Protein AF-A0A3C0AAH4-F1 (afdb_monomer_lite)

Radius of gyration: 14.33 Å; chains: 1; bounding box: 35×25×35 Å

Structure (mmCIF, N/CA/C/O backbone):
data_AF-A0A3C0AAH4-F1
#
_entry.id   AF-A0A3C0AAH4-F1
#
loop_
_atom_site.group_PDB
_atom_site.id
_atom_site.type_symbol
_atom_site.label_atom_id
_atom_site.label_alt_id
_atom_site.label_comp_id
_atom_site.label_asym_id
_atom_site.label_entity_id
_atom_site.label_seq_id
_atom_site.pdbx_PDB_ins_code
_atom_site.Cartn_x
_atom_site.Cartn_y
_atom_site.Cartn_z
_atom_site.occupancy
_atom_site.B_iso_or_equiv
_atom_site.auth_seq_id
_atom_site.auth_comp_id
_atom_site.auth_asym_id
_atom_site.auth_atom_id
_atom_site.pdbx_PDB_model_num
ATOM 1 N N . MET A 1 1 ? -24.075 5.227 8.343 1.00 54.47 1 MET 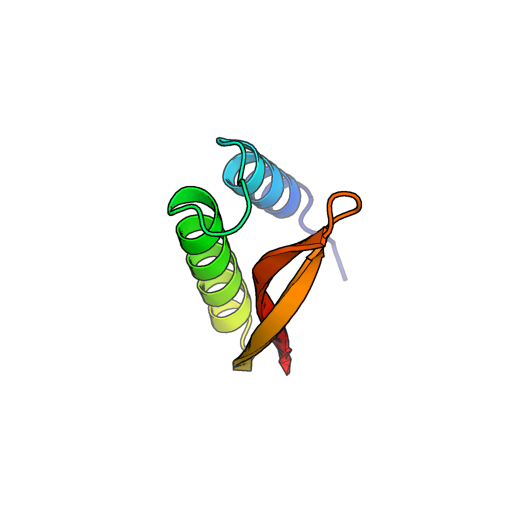A N 1
ATOM 2 C CA . MET A 1 1 ? -22.627 4.989 8.476 1.00 54.47 1 MET A CA 1
ATOM 3 C C . MET A 1 1 ? -21.984 6.342 8.271 1.00 54.47 1 MET A C 1
ATOM 5 O O . MET A 1 1 ? -21.961 6.803 7.138 1.00 54.47 1 MET A O 1
ATOM 9 N N . ASP A 1 2 ? -21.628 7.032 9.352 1.00 84.31 2 ASP A N 1
ATOM 10 C CA . ASP A 1 2 ? -20.942 8.318 9.223 1.00 84.31 2 ASP A CA 1
ATOM 11 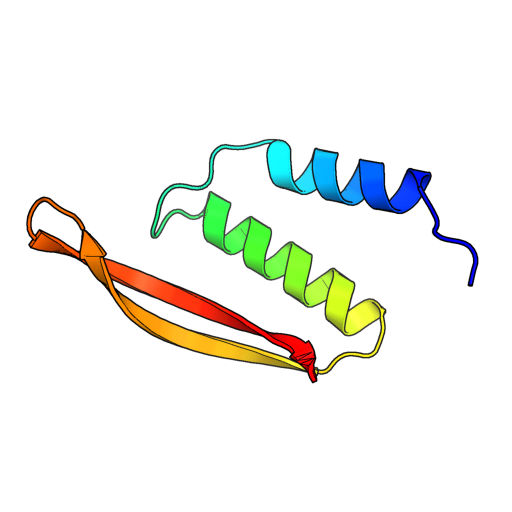C C . ASP A 1 2 ? -19.488 8.058 8.849 1.00 84.31 2 ASP A C 1
ATOM 13 O O . ASP A 1 2 ? -18.803 7.248 9.474 1.00 84.31 2 ASP A O 1
ATOM 17 N N . ILE A 1 3 ? -19.048 8.701 7.774 1.00 86.38 3 ILE A N 1
ATOM 18 C CA . ILE A 1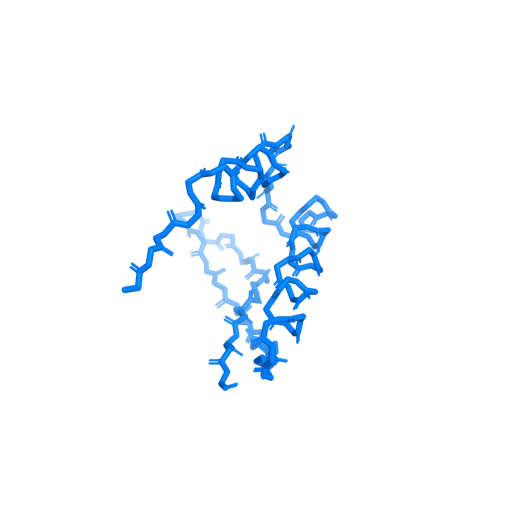 3 ? -17.670 8.622 7.308 1.00 86.38 3 ILE A CA 1
ATOM 19 C C . ILE A 1 3 ? -16.856 9.629 8.116 1.00 86.38 3 ILE A C 1
ATOM 21 O O . ILE A 1 3 ? -17.125 10.829 8.067 1.00 86.38 3 ILE A O 1
ATOM 25 N N . ASP A 1 4 ? -15.833 9.148 8.820 1.00 93.06 4 ASP A N 1
ATOM 26 C CA . ASP A 1 4 ? -14.878 10.008 9.516 1.00 93.06 4 ASP A CA 1
ATOM 27 C C . ASP A 1 4 ? -13.921 10.663 8.506 1.00 93.06 4 ASP A C 1
ATOM 29 O O . ASP A 1 4 ? -12.896 10.107 8.097 1.00 93.06 4 ASP A O 1
ATOM 33 N N . THR A 1 5 ? -14.288 11.865 8.066 1.00 94.75 5 THR A N 1
ATOM 34 C CA . THR A 1 5 ? -13.529 12.641 7.079 1.00 94.75 5 THR A CA 1
ATOM 35 C C . THR A 1 5 ? -12.179 13.121 7.609 1.00 94.75 5 THR A C 1
ATOM 37 O O . THR A 1 5 ? -11.241 13.282 6.824 1.00 94.75 5 THR A O 1
ATOM 40 N N . LEU A 1 6 ? -12.043 13.304 8.926 1.00 95.81 6 LEU A N 1
ATOM 41 C CA . LEU A 1 6 ? -10.774 13.674 9.545 1.00 95.81 6 LEU A CA 1
ATOM 42 C C . LEU A 1 6 ? -9.787 12.512 9.453 1.00 95.81 6 LEU A C 1
ATOM 44 O O . LEU A 1 6 ? -8.647 12.701 9.022 1.00 95.81 6 LEU A O 1
ATOM 48 N N . ARG A 1 7 ? -10.240 11.303 9.786 1.00 94.00 7 ARG A N 1
ATOM 49 C CA . ARG A 1 7 ? -9.423 10.094 9.673 1.00 94.00 7 ARG A CA 1
ATOM 50 C C . ARG A 1 7 ? -9.011 9.817 8.224 1.00 94.00 7 ARG A C 1
ATOM 52 O O . ARG A 1 7 ? -7.852 9.502 7.965 1.00 94.00 7 ARG A O 1
ATOM 59 N N . LEU A 1 8 ? -9.910 10.023 7.257 1.00 95.06 8 LEU A N 1
ATOM 60 C CA . LEU A 1 8 ? -9.564 9.926 5.830 1.00 95.06 8 LEU A CA 1
ATOM 61 C C . LEU A 1 8 ? -8.454 10.906 5.423 1.00 95.06 8 LEU A C 1
ATOM 63 O O . LEU A 1 8 ? -7.526 10.521 4.708 1.00 95.06 8 LEU A O 1
ATOM 67 N N . LYS A 1 9 ? -8.518 12.156 5.898 1.00 96.69 9 LYS A N 1
ATOM 68 C CA . LYS A 1 9 ? -7.478 13.162 5.644 1.00 96.69 9 LYS A CA 1
ATOM 69 C C . LYS A 1 9 ? -6.125 12.722 6.199 1.00 96.69 9 LYS A C 1
ATOM 71 O O . LYS A 1 9 ? -5.130 12.823 5.490 1.00 96.69 9 LYS A O 1
ATOM 76 N N . GLN A 1 10 ? -6.098 12.175 7.414 1.00 96.94 10 GLN A N 1
ATOM 77 C CA . GLN A 1 10 ? -4.873 11.675 8.047 1.00 96.94 10 GLN A CA 1
ATOM 78 C C . GLN A 1 10 ? -4.241 10.524 7.254 1.00 96.9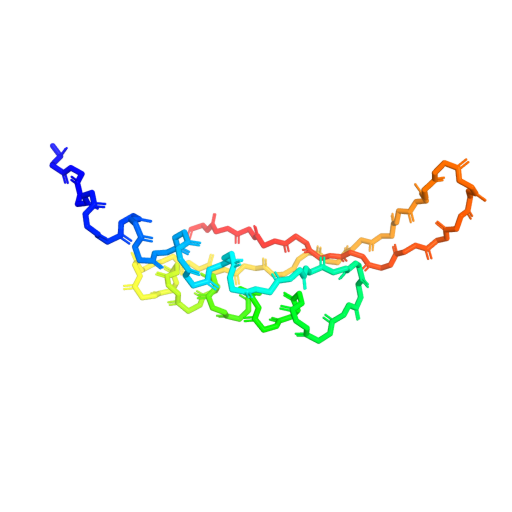4 10 GLN A C 1
ATOM 80 O O . GLN A 1 10 ? -3.031 10.533 7.033 1.00 96.94 10 GLN A O 1
ATOM 85 N N . HIS A 1 11 ? -5.045 9.573 6.762 1.00 96.81 11 HIS A N 1
ATOM 86 C CA . HIS A 1 11 ? -4.547 8.503 5.889 1.00 96.81 11 HIS A CA 1
ATOM 87 C C . HIS A 1 11 ? -3.920 9.063 4.606 1.00 96.81 11 HIS A C 1
ATOM 89 O O . HIS A 1 11 ? -2.845 8.621 4.200 1.00 96.81 11 HIS A O 1
ATOM 95 N N . CYS A 1 12 ? -4.563 10.055 3.982 1.00 96.50 12 CYS A N 1
ATOM 96 C CA . CYS A 1 12 ? -4.031 10.706 2.784 1.00 96.50 12 CYS A CA 1
ATOM 97 C C . CYS A 1 12 ? -2.722 11.443 3.077 1.00 96.50 12 CYS A C 1
ATOM 99 O O . CYS A 1 12 ? -1.767 11.305 2.320 1.00 96.50 12 CYS A O 1
ATOM 101 N N . GLU A 1 13 ? -2.663 12.204 4.171 1.00 97.19 13 GLU A N 1
ATOM 102 C CA . GLU A 1 13 ? -1.459 12.926 4.581 1.00 97.19 13 GLU A CA 1
ATOM 103 C C . GLU A 1 13 ? -0.304 11.957 4.820 1.00 97.19 13 GLU A C 1
ATOM 105 O O . GLU A 1 13 ? 0.754 12.148 4.231 1.00 97.19 13 GLU A O 1
ATOM 110 N N . GLU A 1 14 ? -0.510 10.882 5.588 1.00 96.38 14 GLU A N 1
ATOM 111 C CA . GLU A 1 14 ? 0.519 9.867 5.840 1.00 96.38 14 GLU A CA 1
ATOM 112 C C . GLU A 1 14 ? 1.037 9.243 4.541 1.00 96.38 14 GLU A C 1
ATOM 114 O O . GLU A 1 14 ? 2.243 9.201 4.294 1.00 96.38 14 GLU A O 1
ATOM 119 N N . LEU A 1 15 ? 0.123 8.813 3.670 1.00 96.06 15 LEU A N 1
ATOM 120 C CA . LEU A 1 15 ? 0.466 8.151 2.418 1.00 96.06 15 LEU A CA 1
ATOM 121 C C . LEU A 1 15 ? 1.083 9.108 1.387 1.00 96.06 15 LEU A C 1
ATOM 123 O O . LEU A 1 15 ? 1.783 8.638 0.496 1.00 96.06 15 LEU A O 1
ATOM 127 N N . CYS A 1 16 ? 0.855 10.414 1.468 1.00 95.31 16 CYS A N 1
ATOM 128 C CA . CYS A 1 16 ? 1.386 11.380 0.504 1.00 95.31 16 CYS A CA 1
ATOM 129 C C . CYS A 1 16 ? 2.662 12.093 0.981 1.00 95.31 16 CYS A C 1
ATOM 131 O O . CYS A 1 16 ? 3.182 12.930 0.245 1.00 95.31 16 CYS A O 1
ATOM 133 N N . LYS A 1 17 ? 3.199 11.767 2.169 1.00 94.19 17 LYS A N 1
ATOM 134 C CA . LYS A 1 17 ? 4.444 12.369 2.695 1.00 94.19 17 LYS A CA 1
ATOM 135 C C . LYS A 1 17 ? 5.650 12.176 1.780 1.00 94.19 17 LYS A C 1
ATOM 137 O O . LYS A 1 17 ? 6.524 13.037 1.734 1.00 94.19 17 LYS A O 1
ATOM 142 N N . THR A 1 18 ? 5.727 11.041 1.091 1.00 94.00 18 THR A N 1
ATOM 143 C CA . THR A 1 18 ? 6.867 10.679 0.247 1.00 94.00 18 THR A CA 1
ATOM 144 C C . THR A 1 18 ? 6.402 10.072 -1.070 1.00 94.00 18 THR A C 1
ATOM 146 O O . THR A 1 18 ? 5.361 9.418 -1.156 1.00 94.00 18 THR A O 1
ATOM 149 N N . ILE A 1 19 ? 7.196 10.280 -2.123 1.00 96.75 19 ILE A N 1
ATOM 150 C CA . ILE A 1 19 ? 7.029 9.534 -3.371 1.00 96.75 19 ILE A CA 1
ATOM 151 C C . ILE A 1 19 ? 7.382 8.072 -3.082 1.00 96.75 19 ILE A C 1
ATOM 153 O O . ILE A 1 19 ? 8.313 7.785 -2.330 1.00 96.75 19 ILE A O 1
ATOM 157 N N . ARG A 1 20 ? 6.651 7.146 -3.703 1.00 96.12 20 ARG A N 1
ATOM 158 C CA . ARG A 1 20 ? 6.837 5.701 -3.533 1.00 96.12 20 ARG A CA 1
ATOM 159 C C . ARG A 1 20 ? 7.177 5.034 -4.865 1.00 96.12 20 ARG A C 1
ATOM 161 O O . ARG A 1 20 ? 6.285 4.446 -5.479 1.00 96.12 20 ARG A O 1
ATOM 168 N N . PRO A 1 21 ? 8.425 5.149 -5.348 1.00 95.38 21 PRO A N 1
ATOM 169 C CA . PRO A 1 21 ? 8.862 4.418 -6.532 1.00 95.38 21 PRO A CA 1
ATOM 170 C C . PRO A 1 21 ? 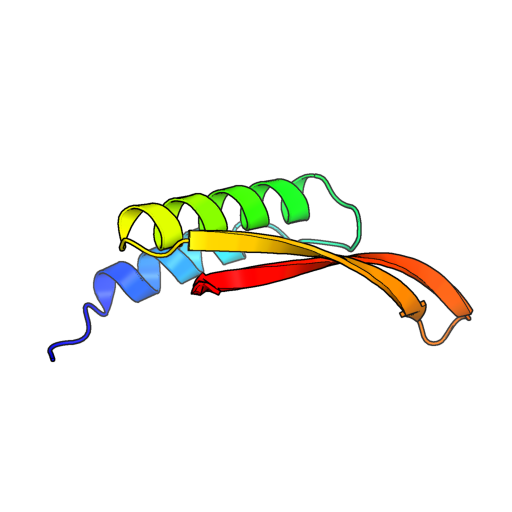8.699 2.904 -6.354 1.00 95.38 21 PRO A C 1
ATOM 172 O O . PRO A 1 21 ? 8.695 2.401 -5.223 1.00 95.38 21 PRO A O 1
ATOM 175 N N . ALA A 1 22 ? 8.5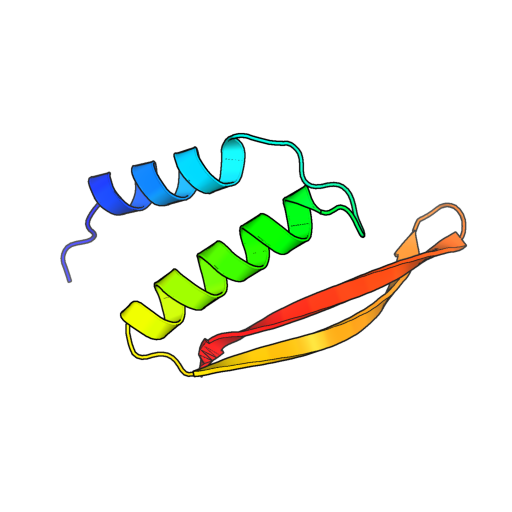98 2.178 -7.469 1.00 94.69 22 ALA A N 1
ATOM 176 C CA . ALA A 1 22 ? 8.625 0.719 -7.460 1.00 94.69 22 ALA A CA 1
ATOM 177 C C . ALA A 1 22 ? 9.865 0.208 -6.704 1.00 94.69 22 ALA A C 1
ATOM 179 O O . ALA A 1 22 ? 10.921 0.832 -6.751 1.00 94.69 22 ALA A O 1
ATOM 180 N N . GLU A 1 23 ? 9.694 -0.885 -5.955 1.00 95.25 23 GLU A N 1
ATOM 181 C CA . GLU A 1 23 ? 10.753 -1.552 -5.171 1.00 95.25 23 GLU A CA 1
ATOM 182 C C . GLU A 1 23 ? 11.457 -0.689 -4.100 1.00 95.25 23 GLU A C 1
ATOM 184 O O . GLU A 1 23 ? 12.394 -1.146 -3.451 1.00 95.25 23 GLU A O 1
ATOM 189 N N . SER A 1 24 ? 10.988 0.536 -3.847 1.00 97.06 24 SER A N 1
ATOM 190 C CA . SER A 1 24 ? 11.581 1.420 -2.838 1.00 97.06 24 SER A CA 1
ATOM 191 C C . SER A 1 24 ? 11.183 1.062 -1.401 1.00 97.06 24 SER A C 1
ATOM 193 O O . SER A 1 24 ? 10.079 0.581 -1.131 1.00 97.06 24 SER A O 1
ATOM 195 N N . GLU A 1 25 ? 12.045 1.413 -0.444 1.00 96.88 25 GLU A N 1
ATOM 196 C CA . GLU A 1 25 ? 11.759 1.315 0.996 1.00 96.88 25 GLU A CA 1
ATOM 197 C C . GLU A 1 25 ? 10.553 2.175 1.414 1.00 96.88 25 GLU A C 1
ATOM 199 O O . GLU A 1 25 ? 9.744 1.773 2.253 1.00 96.88 25 GLU A O 1
ATOM 204 N N . ALA A 1 26 ? 10.374 3.340 0.780 1.00 97.06 26 ALA A N 1
ATOM 205 C CA . ALA A 1 26 ? 9.220 4.205 1.009 1.00 97.06 26 ALA A CA 1
ATOM 206 C C . ALA A 1 26 ? 7.900 3.515 0.620 1.00 97.06 26 ALA A C 1
ATOM 208 O O . ALA A 1 26 ? 6.897 3.638 1.330 1.00 97.06 26 ALA A O 1
ATOM 209 N N . LEU A 1 27 ? 7.893 2.757 -0.484 1.00 97.44 27 LEU A N 1
ATOM 210 C CA . LEU A 1 27 ? 6.736 1.958 -0.881 1.00 97.44 27 LEU A CA 1
ATOM 211 C C . LEU A 1 27 ? 6.450 0.848 0.136 1.00 97.44 27 LEU A C 1
ATOM 213 O O . LEU A 1 27 ? 5.292 0.653 0.503 1.00 97.44 27 LEU A O 1
ATOM 217 N N . GLU A 1 28 ? 7.479 0.158 0.629 1.00 97.56 28 GLU A N 1
ATOM 218 C CA . GLU A 1 28 ? 7.297 -0.893 1.635 1.00 97.56 28 GLU A CA 1
ATOM 219 C C . GLU A 1 28 ? 6.789 -0.341 2.974 1.00 97.56 28 GLU A C 1
ATOM 221 O O . GLU A 1 28 ? 5.858 -0.894 3.560 1.00 97.56 28 GLU A O 1
ATOM 226 N N . THR A 1 29 ? 7.304 0.808 3.408 1.00 97.38 29 THR A N 1
ATOM 227 C CA . THR A 1 29 ? 6.825 1.507 4.609 1.00 97.38 29 THR A CA 1
ATOM 228 C C . THR A 1 29 ? 5.337 1.848 4.497 1.00 97.38 29 THR A C 1
ATOM 230 O O . THR A 1 29 ? 4.563 1.618 5.429 1.00 97.38 29 THR A O 1
ATOM 233 N N . ALA A 1 30 ? 4.897 2.326 3.329 1.00 97.75 30 ALA A N 1
ATOM 234 C CA . ALA A 1 30 ? 3.485 2.594 3.080 1.00 97.75 30 ALA A CA 1
ATOM 235 C C . ALA A 1 30 ? 2.628 1.317 3.059 1.00 97.75 30 ALA A C 1
ATOM 237 O O . ALA A 1 30 ? 1.504 1.340 3.558 1.00 97.75 30 ALA A O 1
ATOM 238 N N . ARG A 1 31 ? 3.141 0.189 2.540 1.00 97.69 31 ARG A N 1
ATOM 239 C CA . ARG A 1 31 ? 2.436 -1.103 2.624 1.00 97.69 31 ARG A CA 1
ATOM 240 C C . ARG A 1 31 ? 2.236 -1.534 4.073 1.00 97.69 31 ARG A C 1
ATOM 242 O O . ARG A 1 31 ? 1.132 -1.937 4.422 1.00 97.69 31 ARG A O 1
ATOM 249 N N . LEU A 1 32 ? 3.267 -1.422 4.913 1.00 98.00 32 LEU A N 1
ATOM 250 C CA . LEU A 1 32 ? 3.181 -1.753 6.341 1.00 98.00 32 LEU A CA 1
ATOM 251 C C . LEU A 1 32 ? 2.153 -0.884 7.070 1.00 98.00 32 LEU A C 1
ATOM 253 O O . LEU A 1 32 ? 1.378 -1.401 7.870 1.00 98.00 32 LEU A O 1
ATOM 257 N N . TYR A 1 33 ? 2.103 0.413 6.754 1.00 98.06 33 TYR A N 1
ATOM 258 C CA . TYR A 1 33 ? 1.068 1.303 7.274 1.00 98.06 33 TYR A CA 1
ATOM 259 C C . TYR A 1 33 ? -0.340 0.823 6.897 1.00 98.06 33 TYR A C 1
ATOM 261 O O . TYR A 1 33 ? -1.181 0.655 7.774 1.00 98.06 33 TYR A O 1
ATOM 269 N N . VAL A 1 34 ? -0.587 0.546 5.611 1.00 97.81 34 VAL A N 1
ATOM 270 C CA . VAL A 1 34 ? -1.902 0.085 5.132 1.00 97.81 34 VAL A CA 1
ATOM 271 C C . VAL A 1 34 ? -2.301 -1.245 5.772 1.00 97.81 34 VAL A C 1
ATOM 273 O O . VAL A 1 34 ? -3.442 -1.379 6.203 1.00 97.81 34 VAL A O 1
ATOM 276 N N . ILE A 1 35 ? -1.370 -2.200 5.880 1.00 98.44 35 ILE A N 1
ATOM 277 C CA . ILE A 1 35 ? -1.603 -3.479 6.569 1.00 98.44 35 ILE A CA 1
ATOM 278 C C . ILE A 1 35 ? -2.060 -3.220 8.004 1.00 98.44 35 ILE A C 1
ATOM 280 O O . ILE A 1 35 ? -3.128 -3.684 8.388 1.00 98.44 35 ILE A O 1
ATOM 284 N N . ARG A 1 36 ? -1.310 -2.409 8.760 1.00 98.31 36 ARG A N 1
ATOM 285 C CA . ARG A 1 36 ? -1.631 -2.096 10.156 1.00 98.31 36 ARG A CA 1
ATOM 286 C C . ARG A 1 36 ? -3.015 -1.466 10.309 1.00 98.31 36 ARG A C 1
ATOM 288 O O . ARG A 1 36 ? -3.751 -1.843 11.213 1.00 98.31 36 ARG A O 1
ATOM 295 N N . GLU A 1 37 ? -3.372 -0.501 9.460 1.00 97.94 37 GLU A N 1
ATOM 296 C CA . GLU A 1 37 ? -4.677 0.171 9.546 1.00 97.94 37 GLU A CA 1
ATOM 297 C C . GLU A 1 37 ? -5.844 -0.766 9.196 1.00 97.94 37 GLU A C 1
ATOM 299 O O . GLU A 1 37 ? -6.898 -0.696 9.829 1.00 97.94 37 GLU A O 1
ATOM 304 N N . LEU A 1 38 ? -5.659 -1.663 8.223 1.00 97.50 38 LEU A N 1
ATOM 305 C CA . LEU A 1 38 ? -6.661 -2.664 7.850 1.00 97.50 38 LEU A CA 1
ATOM 306 C C . LEU A 1 38 ? -6.821 -3.737 8.935 1.00 97.50 38 LEU A C 1
ATOM 308 O O . LEU A 1 38 ? -7.946 -4.045 9.326 1.00 97.50 38 LEU A O 1
ATOM 312 N N . GLU A 1 39 ? -5.717 -4.246 9.479 1.00 97.88 39 GLU A N 1
ATOM 313 C CA . GLU A 1 39 ? -5.728 -5.204 10.591 1.00 97.88 39 GLU A CA 1
ATOM 314 C C . GLU A 1 39 ? -6.356 -4.596 11.852 1.00 97.88 39 GLU A C 1
ATOM 316 O O . GLU A 1 39 ? -7.175 -5.238 12.508 1.00 97.88 39 GLU A O 1
ATOM 321 N N . ALA A 1 40 ? -6.065 -3.327 12.159 1.00 96.69 40 ALA A N 1
ATOM 322 C CA . ALA A 1 40 ? -6.704 -2.602 13.260 1.00 96.69 40 ALA A CA 1
ATOM 323 C C . ALA A 1 40 ? -8.220 -2.417 13.057 1.00 96.69 40 ALA A C 1
ATOM 325 O O . ALA A 1 40 ? -8.961 -2.269 14.029 1.00 96.69 40 ALA A O 1
ATOM 326 N N . ALA A 1 41 ? -8.689 -2.436 11.808 1.00 95.31 41 ALA A N 1
ATOM 327 C CA . ALA A 1 41 ? -10.106 -2.440 11.460 1.00 95.31 41 ALA A CA 1
ATOM 328 C C . ALA A 1 41 ? -10.720 -3.857 11.410 1.00 95.31 41 ALA A C 1
ATOM 330 O O . ALA A 1 41 ? -11.902 -3.989 11.094 1.00 95.31 41 ALA A O 1
ATOM 331 N N . GLY A 1 42 ? -9.950 -4.897 11.746 1.00 97.81 42 GLY A N 1
ATOM 332 C CA . GLY A 1 42 ? -10.409 -6.284 11.849 1.00 97.81 42 GLY A CA 1
ATOM 333 C C . GLY A 1 42 ? -10.275 -7.113 10.571 1.00 97.81 42 GLY A C 1
ATOM 334 O O . GLY A 1 42 ? -10.796 -8.224 10.534 1.00 97.81 42 GLY A O 1
ATOM 335 N N . TRP A 1 43 ? -9.598 -6.601 9.541 1.00 98.19 43 TRP A N 1
ATOM 336 C CA . TRP A 1 43 ? -9.374 -7.330 8.290 1.00 98.19 43 TRP A CA 1
ATOM 337 C C . TRP A 1 43 ? -8.160 -8.250 8.382 1.00 98.19 43 TRP A C 1
ATOM 339 O O . TRP A 1 43 ? -7.145 -7.895 8.984 1.00 98.19 43 TRP A O 1
ATOM 349 N N . GLN A 1 44 ? -8.214 -9.393 7.702 1.00 98.12 44 GLN A N 1
ATOM 350 C CA . GLN A 1 44 ? -7.022 -10.197 7.447 1.00 98.12 44 GLN A CA 1
ATOM 351 C C . GLN A 1 44 ? -6.376 -9.739 6.137 1.00 98.12 44 GLN A C 1
ATOM 353 O O . GLN A 1 44 ? -7.030 -9.730 5.093 1.00 98.12 44 GLN A O 1
ATOM 358 N N . VAL A 1 45 ? -5.091 -9.376 6.168 1.00 98.38 45 VAL A N 1
ATOM 359 C CA . VAL A 1 45 ? -4.380 -8.886 4.978 1.00 98.38 45 VAL A CA 1
ATOM 360 C C . VAL A 1 45 ? -3.387 -9.919 4.456 1.00 98.38 45 VAL A C 1
ATOM 362 O O . VAL A 1 45 ? -2.498 -10.378 5.168 1.00 98.38 45 VAL A O 1
ATOM 365 N N . GLU A 1 46 ? -3.498 -10.251 3.172 1.00 98.19 46 GLU A N 1
ATOM 366 C CA . GLU A 1 46 ? -2.566 -11.123 2.462 1.00 98.19 46 GLU A CA 1
ATOM 367 C C . GLU A 1 46 ? -1.699 -10.339 1.476 1.00 98.19 46 GLU A C 1
ATOM 369 O O . GLU A 1 46 ? -2.165 -9.434 0.777 1.00 98.19 46 GLU A O 1
ATOM 374 N N . ARG A 1 47 ? -0.431 -10.742 1.366 1.00 97.94 47 ARG A N 1
ATOM 375 C CA . ARG A 1 47 ? 0.524 -10.208 0.392 1.00 97.94 47 ARG A CA 1
ATOM 376 C C . ARG A 1 47 ? 0.585 -11.119 -0.828 1.00 97.94 47 ARG A C 1
ATOM 378 O O . ARG A 1 47 ? 0.885 -12.301 -0.699 1.00 97.94 47 ARG A O 1
ATOM 385 N N . HIS A 1 48 ? 0.349 -10.556 -2.008 1.00 98.25 48 HIS A N 1
ATOM 386 C CA . HIS A 1 48 ? 0.346 -11.286 -3.279 1.00 98.25 48 HIS A CA 1
ATOM 387 C C . HIS A 1 48 ? 1.437 -10.721 -4.202 1.00 98.25 48 HIS A C 1
ATOM 389 O O . HIS A 1 48 ? 1.217 -9.672 -4.820 1.00 98.25 48 HIS A O 1
ATOM 395 N N . PRO A 1 49 ? 2.635 -11.340 -4.253 1.00 97.62 49 PRO A N 1
ATOM 396 C CA . PRO A 1 49 ? 3.735 -10.866 -5.086 1.00 97.62 49 PRO A CA 1
ATOM 397 C C . PRO A 1 49 ? 3.450 -11.096 -6.575 1.00 97.62 49 PRO A C 1
ATOM 399 O O . PRO A 1 49 ? 2.806 -12.074 -6.953 1.00 97.62 49 PRO A O 1
ATOM 402 N N . PHE A 1 50 ? 3.957 -10.208 -7.426 1.00 97.50 50 PHE A N 1
ATOM 403 C CA . PHE A 1 50 ? 3.858 -10.327 -8.880 1.00 97.50 50 PHE A CA 1
ATOM 404 C C . PHE A 1 50 ? 5.083 -9.732 -9.579 1.00 97.50 50 PHE A C 1
ATOM 406 O O . PHE A 1 50 ? 5.882 -9.025 -8.968 1.00 97.50 50 PHE A O 1
ATOM 413 N N . GLN A 1 51 ? 5.214 -10.012 -10.873 1.00 97.81 51 GLN A N 1
ATOM 414 C CA . GLN A 1 51 ? 6.207 -9.405 -11.757 1.00 97.81 51 GLN A CA 1
ATOM 415 C C . GLN A 1 51 ? 5.474 -8.676 -12.883 1.00 97.81 51 GLN A C 1
ATOM 417 O O . GLN A 1 51 ? 4.492 -9.197 -13.416 1.00 97.81 51 GLN A O 1
ATOM 422 N N . ALA A 1 52 ? 5.922 -7.474 -13.232 1.00 95.62 52 ALA A N 1
ATOM 423 C CA . ALA A 1 52 ? 5.345 -6.679 -14.312 1.00 95.62 52 ALA A CA 1
ATOM 424 C C . ALA A 1 52 ? 6.445 -6.007 -15.131 1.00 95.62 52 ALA A C 1
ATOM 426 O O . ALA A 1 52 ? 7.506 -5.695 -14.602 1.00 95.62 52 ALA A O 1
ATOM 427 N N . HIS A 1 53 ? 6.176 -5.769 -16.411 1.00 96.31 53 HIS A N 1
ATOM 428 C CA . HIS A 1 53 ? 7.069 -5.007 -17.276 1.00 96.31 53 HIS A CA 1
ATOM 429 C C . HIS A 1 53 ? 6.510 -3.601 -17.481 1.00 96.31 53 HIS A C 1
ATOM 431 O O . HIS A 1 53 ? 5.298 -3.439 -17.643 1.00 96.31 53 HIS A O 1
ATOM 437 N N . ASP A 1 54 ? 7.379 -2.593 -17.482 1.00 92.69 54 ASP A N 1
ATOM 438 C CA . ASP A 1 54 ? 7.006 -1.249 -17.922 1.00 92.69 54 ASP A CA 1
ATOM 439 C C . ASP A 1 54 ? 7.054 -1.114 -19.457 1.00 92.69 54 ASP A C 1
ATOM 441 O O . ASP A 1 54 ? 7.340 -2.063 -20.192 1.00 92.69 54 ASP A O 1
ATOM 445 N N . SER A 1 55 ? 6.771 0.087 -19.967 1.00 93.19 55 SER A N 1
ATOM 446 C CA . SER A 1 55 ? 6.796 0.377 -21.407 1.00 93.19 55 SER A CA 1
ATOM 447 C C . SER A 1 55 ? 8.183 0.263 -22.048 1.00 93.19 55 SER A C 1
ATOM 449 O O . SER A 1 55 ? 8.277 0.222 -23.272 1.00 93.19 55 SER A O 1
ATOM 451 N N . LEU A 1 56 ? 9.252 0.244 -21.247 1.00 94.94 56 LEU A N 1
ATOM 452 C CA . LEU A 1 56 ? 10.635 0.057 -21.688 1.00 94.94 56 LEU A CA 1
ATOM 453 C C . LEU A 1 56 ? 11.081 -1.409 -21.571 1.00 94.94 56 LEU A C 1
ATOM 455 O O . LEU A 1 56 ? 12.253 -1.702 -21.795 1.00 94.94 56 LEU A O 1
ATOM 459 N N . LEU A 1 57 ? 10.154 -2.322 -21.251 1.00 93.06 57 LEU A N 1
ATOM 460 C CA . LEU A 1 57 ? 10.407 -3.739 -20.976 1.00 93.06 57 LEU A CA 1
ATOM 461 C C . LEU A 1 57 ? 11.290 -3.979 -19.741 1.00 93.06 57 LEU A C 1
ATOM 463 O O . LEU A 1 57 ? 11.828 -5.074 -19.576 1.00 93.06 57 LEU A O 1
ATOM 467 N N . THR A 1 58 ? 11.410 -3.000 -18.841 1.00 94.88 58 THR A N 1
ATOM 468 C CA . THR A 1 58 ? 12.061 -3.209 -17.542 1.00 94.88 58 THR A CA 1
ATOM 469 C C . THR A 1 58 ? 11.140 -4.045 -16.668 1.00 94.88 58 THR A C 1
ATOM 471 O O . THR A 1 58 ? 9.965 -3.705 -16.511 1.00 94.88 58 THR A O 1
ATOM 474 N N . GLN A 1 59 ? 11.659 -5.132 -16.101 1.00 96.62 59 GLN A N 1
ATOM 475 C CA . GLN A 1 59 ? 10.914 -5.966 -15.165 1.00 96.62 59 GLN A CA 1
ATOM 476 C C . GLN A 1 59 ? 10.969 -5.368 -13.754 1.00 96.62 59 GLN A C 1
ATOM 478 O O . GLN A 1 59 ? 12.038 -5.010 -13.268 1.00 96.62 59 GLN A O 1
ATOM 483 N N . TRP A 1 60 ? 9.816 -5.322 -13.096 1.00 96.12 60 TRP A N 1
ATOM 484 C CA . TRP A 1 60 ? 9.628 -4.825 -11.740 1.00 96.12 60 TRP A CA 1
ATOM 485 C C . TRP A 1 60 ? 8.914 -5.864 -10.877 1.00 96.12 60 TRP A C 1
ATOM 487 O O . TRP A 1 60 ? 7.932 -6.482 -11.308 1.00 96.12 60 TRP A O 1
ATOM 497 N N . SER A 1 61 ? 9.347 -5.984 -9.624 1.00 96.75 61 SER A N 1
ATOM 498 C CA . SER A 1 61 ? 8.693 -6.792 -8.598 1.00 96.75 61 SER A CA 1
ATOM 499 C C . SER A 1 61 ? 7.640 -5.968 -7.863 1.00 96.75 61 SER A C 1
ATOM 501 O O . SER A 1 61 ? 7.922 -4.965 -7.201 1.00 96.75 61 SER A O 1
ATOM 503 N N . GLY A 1 62 ? 6.393 -6.409 -7.964 1.00 96.06 62 GLY A N 1
ATOM 504 C CA . GLY A 1 62 ? 5.252 -5.796 -7.305 1.00 96.06 62 GLY A CA 1
ATOM 505 C C . GLY A 1 62 ? 4.684 -6.661 -6.187 1.00 96.06 62 GLY A C 1
ATOM 506 O O . GLY A 1 62 ? 4.978 -7.849 -6.066 1.00 96.06 62 GLY A O 1
ATOM 507 N N . GLN A 1 63 ? 3.835 -6.053 -5.361 1.00 97.31 63 GLN A N 1
ATOM 508 C CA . GLN A 1 63 ? 3.117 -6.766 -4.313 1.00 97.31 63 GLN A CA 1
ATOM 509 C C . GLN A 1 63 ? 1.759 -6.113 -4.061 1.00 97.31 63 GLN A C 1
ATOM 511 O O . GLN A 1 63 ? 1.698 -4.951 -3.649 1.00 97.31 63 GLN A O 1
ATOM 516 N N . ASN A 1 64 ? 0.690 -6.875 -4.285 1.00 97.56 64 ASN A N 1
ATOM 517 C CA . ASN A 1 64 ? -0.675 -6.483 -3.948 1.00 97.56 64 ASN A CA 1
ATOM 518 C C . ASN A 1 64 ? -0.969 -6.798 -2.478 1.00 97.56 64 ASN A C 1
ATOM 520 O O . ASN A 1 64 ? -0.457 -7.778 -1.930 1.00 97.56 64 ASN A O 1
ATOM 524 N N . LEU A 1 65 ? -1.810 -5.973 -1.856 1.00 98.19 65 LEU A N 1
ATOM 525 C CA . LEU A 1 65 ? -2.384 -6.225 -0.536 1.00 98.19 65 LEU A CA 1
ATOM 526 C C . LEU A 1 65 ? -3.863 -6.557 -0.717 1.00 98.19 65 LEU A C 1
ATOM 528 O O . LEU A 1 65 ? -4.597 -5.759 -1.298 1.00 98.19 65 LEU A O 1
ATOM 532 N N . ILE A 1 66 ? -4.288 -7.725 -0.243 1.00 98.06 66 ILE A N 1
ATOM 533 C CA . ILE A 1 66 ? -5.673 -8.194 -0.342 1.00 98.06 66 ILE A CA 1
ATOM 534 C C . ILE A 1 66 ? -6.246 -8.291 1.070 1.00 98.06 66 ILE A C 1
ATOM 536 O O . ILE A 1 66 ? -5.740 -9.073 1.868 1.00 98.06 66 ILE A O 1
ATOM 540 N N . ALA A 1 67 ? -7.279 -7.504 1.372 1.00 97.31 67 ALA A N 1
ATOM 541 C CA . ALA A 1 67 ? -7.999 -7.551 2.645 1.00 97.31 67 ALA A CA 1
ATOM 542 C C . ALA A 1 67 ? -9.232 -8.462 2.534 1.00 97.31 67 ALA A C 1
ATOM 544 O O . ALA A 1 67 ? -9.953 -8.382 1.534 1.00 97.31 67 ALA A O 1
ATOM 545 N N . ARG A 1 68 ? -9.464 -9.317 3.536 1.00 94.00 68 ARG A N 1
ATOM 546 C CA . ARG A 1 68 ? -10.623 -10.220 3.641 1.00 94.00 68 ARG A CA 1
ATOM 547 C C . ARG A 1 68 ? -11.277 -10.170 5.012 1.00 94.00 68 ARG A C 1
ATOM 549 O O . ARG A 1 68 ? -10.546 -9.894 5.993 1.00 94.00 68 ARG A O 1
#

Foldseek 3Di:
DDDPVVVVVVLVCQLPVDDDDAPDPNVVVNVVVVCVVLVVVVWDKDKDWDWDADPVRDIGIDIDIDTD

Sequence (68 aa):
MDIDTLRLKQHCEELCKTIRPAESEALETARLYVIRELEAAGWQVERHPFQAHDSLLTQWSGQNLIAR

Secondary structure (DSSP, 8-state):
----HHHHHHHHHHHHSS---TT-HHHHHHHHHHHHHHHHTT--EEEEEEEEE-TT--EEEEEEEEE-

pLDDT: mean 95.58, std 5.57, range [54.47, 98.44]